Protein AF-A0AB39YF14-F1 (afdb_monomer)

Secondary structure (DSSP, 8-state):
-PPP-PPPHHHHHHHHHHHHHHHHHHH-SS-THHHHHHHHHHHHHHHT-HHHH--TTHHHHHHHHHHHTT---------

Nearest PDB structures (foldseek):
  2p7v-assembly1_A  TM=5.753E-01  e=2.655E+00  Escherichia coli
  7w4d-assembly1_H  TM=4.096E-01  e=7.117E+00  Sus scrofa

Mean predicted aligned error: 12.66 Å

Radius of gyration: 24.35 Å; Cα contacts (8 Å, |Δi|>4): 23; chains: 1; bounding box: 71×37×56 Å

Foldseek 3Di:
DPPPDDDDPVLVVLVVQLVVLVVVLVPDPDDCPVSVVSNVVSVVCNVPPCVVVDCVDDVVVVVVVVVVVPDDPPPDDDD

Organism: NCBI:txid3238629

Sequence (79 aa):
MRPPFRYPEDLITLQRAWQQTYVELAQAGAGTTVLRRRLITLSGTLCTHPYWAAPAGSVELRRAARTHTSAPAEGEEAA

pLDDT: mean 80.37, std 17.46, range [43.31, 98.06]

Structure (mmCIF, N/CA/C/O backbone):
data_AF-A0AB39YF14-F1
#
_entry.id   AF-A0AB39YF14-F1
#
loop_
_atom_site.group_PDB
_atom_site.id
_atom_site.type_symbol
_atom_site.label_atom_id
_atom_site.label_alt_id
_atom_site.label_comp_id
_atom_site.label_asym_id
_atom_site.label_entity_id
_atom_site.label_seq_id
_atom_site.pdbx_PDB_ins_code
_atom_site.Cartn_x
_atom_site.Cartn_y
_atom_site.Cartn_z
_atom_site.occupancy
_atom_site.B_iso_or_equiv
_atom_site.auth_seq_id
_atom_site.auth_comp_id
_atom_site.auth_asym_id
_atom_site.auth_atom_id
_atom_site.pdbx_PDB_model_num
ATOM 1 N N . MET A 1 1 ? 25.849 17.879 -14.029 1.00 52.59 1 MET A N 1
ATOM 2 C CA . MET A 1 1 ? 24.512 17.806 -13.396 1.00 52.59 1 MET A CA 1
ATOM 3 C C . MET A 1 1 ? 24.070 16.351 -13.362 1.00 52.59 1 MET A C 1
ATOM 5 O O . MET A 1 1 ? 24.048 15.731 -14.415 1.00 52.59 1 MET A O 1
ATOM 9 N N . ARG A 1 2 ? 23.773 15.786 -12.184 1.00 53.44 2 ARG A N 1
ATOM 10 C CA . ARG A 1 2 ? 23.155 14.453 -12.088 1.00 53.44 2 ARG A CA 1
ATOM 11 C C . ARG A 1 2 ? 21.685 14.594 -12.512 1.00 53.44 2 ARG A C 1
ATOM 13 O O . ARG A 1 2 ? 21.045 15.514 -12.001 1.00 53.44 2 ARG A O 1
ATOM 20 N N . PRO A 1 3 ? 21.158 13.773 -13.438 1.00 58.28 3 PRO A N 1
ATOM 21 C CA . PRO A 1 3 ? 19.752 13.862 -13.818 1.00 58.28 3 PRO A CA 1
ATOM 22 C C . PRO A 1 3 ? 18.869 13.701 -12.571 1.00 58.28 3 PRO A C 1
ATOM 24 O O . PRO A 1 3 ? 19.230 12.927 -11.674 1.00 58.28 3 PRO A O 1
ATOM 27 N N . PRO A 1 4 ? 17.752 14.444 -12.467 1.00 64.75 4 PRO A N 1
ATOM 28 C CA . PRO A 1 4 ? 16.851 14.305 -11.337 1.00 64.75 4 PRO A CA 1
ATOM 29 C C . PRO A 1 4 ? 16.342 12.867 -11.298 1.00 64.75 4 PRO A C 1
ATOM 31 O O . PRO A 1 4 ? 15.809 12.347 -12.278 1.00 64.75 4 PRO A O 1
ATOM 34 N N . PHE A 1 5 ? 16.546 12.214 -10.159 1.00 67.69 5 PHE A N 1
ATOM 35 C CA . PHE A 1 5 ? 16.032 10.879 -9.921 1.00 67.69 5 PHE A CA 1
ATOM 36 C C . PHE A 1 5 ? 14.509 10.969 -9.844 1.00 67.69 5 PHE A C 1
ATOM 38 O O . PHE A 1 5 ? 13.963 11.509 -8.881 1.00 67.69 5 PHE A O 1
ATOM 45 N N . ARG A 1 6 ? 13.827 10.526 -10.901 1.00 82.19 6 ARG A N 1
ATOM 46 C CA . ARG A 1 6 ? 12.369 10.575 -10.985 1.00 82.19 6 ARG A CA 1
ATOM 47 C C . ARG A 1 6 ? 11.805 9.226 -10.572 1.00 82.19 6 ARG A C 1
ATOM 49 O O . ARG A 1 6 ? 12.073 8.219 -11.222 1.00 82.19 6 ARG A O 1
ATOM 56 N N . TYR A 1 7 ? 11.018 9.229 -9.504 1.00 83.81 7 TYR A N 1
ATOM 57 C CA . TYR A 1 7 ? 10.270 8.047 -9.100 1.00 83.81 7 TYR A CA 1
ATOM 58 C C . TYR A 1 7 ? 9.075 7.824 -10.037 1.00 83.81 7 TYR A C 1
ATOM 60 O O . TYR A 1 7 ? 8.477 8.802 -10.501 1.00 83.81 7 TYR A O 1
ATOM 68 N N . PRO A 1 8 ? 8.712 6.561 -10.303 1.00 89.62 8 PRO A N 1
ATOM 69 C CA . PRO A 1 8 ? 7.466 6.225 -10.980 1.00 89.62 8 PRO A CA 1
ATOM 70 C C . PRO A 1 8 ? 6.243 6.749 -10.208 1.00 89.62 8 PRO A C 1
ATOM 72 O O . PRO A 1 8 ? 6.207 6.686 -8.979 1.00 89.62 8 PRO A O 1
ATOM 75 N N . GLU A 1 9 ? 5.244 7.287 -10.911 1.00 90.50 9 GLU A N 1
ATOM 76 C CA . GLU A 1 9 ? 4.064 7.908 -10.280 1.00 90.50 9 GLU A CA 1
ATOM 77 C C . GLU A 1 9 ? 3.192 6.890 -9.527 1.00 90.50 9 GLU A C 1
ATOM 79 O O . GLU A 1 9 ? 2.606 7.198 -8.487 1.00 90.50 9 GLU A O 1
ATOM 84 N N . ASP A 1 10 ? 3.144 5.654 -10.018 1.00 92.12 10 ASP A N 1
ATOM 85 C CA . ASP A 1 10 ? 2.502 4.515 -9.365 1.00 92.12 10 ASP A CA 1
ATOM 86 C C . ASP A 1 10 ? 3.151 4.203 -8.011 1.00 92.12 10 ASP A C 1
ATOM 88 O O . ASP A 1 10 ? 2.437 4.029 -7.021 1.00 92.12 10 ASP A O 1
ATOM 92 N N . LEU A 1 11 ? 4.484 4.255 -7.919 1.00 92.62 11 LEU A N 1
ATOM 93 C CA . LEU A 1 11 ? 5.199 4.067 -6.656 1.00 92.62 11 LEU A CA 1
ATOM 94 C C . LEU A 1 11 ? 4.879 5.177 -5.647 1.00 92.62 11 LEU A C 1
ATOM 96 O O . LEU A 1 11 ? 4.645 4.902 -4.469 1.00 92.62 11 LEU A O 1
ATOM 100 N N . ILE A 1 12 ? 4.838 6.433 -6.100 1.00 94.25 12 ILE A N 1
ATOM 101 C CA . ILE A 1 12 ? 4.487 7.570 -5.237 1.00 94.25 12 ILE A CA 1
ATOM 102 C C . ILE A 1 12 ? 3.030 7.437 -4.759 1.00 94.25 12 ILE A C 1
ATOM 104 O O . ILE A 1 12 ? 2.724 7.679 -3.590 1.00 94.25 12 ILE A O 1
ATOM 108 N N . THR A 1 13 ? 2.125 7.009 -5.638 1.00 95.69 13 THR A N 1
ATOM 109 C CA . THR A 1 13 ? 0.714 6.765 -5.305 1.00 95.69 13 THR A CA 1
ATOM 110 C C . THR A 1 13 ? 0.562 5.641 -4.281 1.00 95.69 13 THR A C 1
ATOM 112 O O . THR A 1 13 ? -0.170 5.793 -3.300 1.00 95.69 13 THR A O 1
ATOM 115 N N . LEU A 1 14 ? 1.306 4.547 -4.452 1.00 96.44 14 LEU A N 1
ATOM 116 C CA . LEU A 1 14 ? 1.331 3.427 -3.518 1.00 96.44 14 LEU A CA 1
ATOM 117 C C . LEU A 1 14 ? 1.863 3.847 -2.141 1.00 96.44 14 LEU A C 1
ATOM 119 O O . LEU A 1 14 ? 1.252 3.531 -1.119 1.00 96.44 14 LEU A O 1
ATOM 123 N N . GLN A 1 15 ? 2.947 4.627 -2.112 1.00 96.12 15 GLN A N 1
ATOM 124 C CA . GLN A 1 15 ? 3.522 5.177 -0.883 1.00 96.12 15 GLN A CA 1
ATOM 125 C C . GLN A 1 15 ? 2.525 6.086 -0.148 1.00 96.12 15 GLN A C 1
ATOM 127 O O . GLN A 1 15 ? 2.369 5.974 1.069 1.00 96.12 15 GLN A O 1
ATOM 132 N N . ARG A 1 16 ? 1.808 6.955 -0.874 1.00 97.81 16 ARG A N 1
ATOM 133 C CA . ARG A 1 16 ? 0.761 7.816 -0.297 1.00 97.81 16 ARG A CA 1
ATOM 134 C C . ARG A 1 16 ? -0.374 6.997 0.317 1.00 97.81 16 ARG A C 1
ATOM 136 O O . ARG A 1 16 ? -0.781 7.268 1.445 1.00 97.81 16 ARG A O 1
ATOM 143 N N . ALA A 1 17 ? -0.853 5.967 -0.381 1.00 97.62 17 ALA A N 1
ATOM 144 C CA . ALA A 1 17 ? -1.900 5.084 0.132 1.00 97.62 17 ALA A CA 1
ATOM 145 C C . ALA A 1 17 ? -1.460 4.329 1.401 1.00 97.62 17 ALA A C 1
ATOM 147 O O . ALA A 1 17 ? -2.254 4.158 2.332 1.00 97.62 17 ALA A O 1
ATOM 148 N N . TRP A 1 18 ? -0.194 3.905 1.453 1.00 98.06 18 TRP A N 1
ATOM 149 C CA . TRP A 1 18 ? 0.400 3.267 2.627 1.00 98.06 18 TRP A CA 1
ATOM 150 C C . TRP A 1 18 ? 0.442 4.221 3.827 1.00 98.06 18 TRP A C 1
ATOM 152 O O . TRP A 1 18 ? -0.047 3.872 4.900 1.00 98.06 18 TRP A O 1
ATOM 162 N N . GLN A 1 19 ? 0.933 5.451 3.631 1.00 97.88 19 GLN A N 1
ATOM 163 C CA . GLN A 1 19 ? 0.997 6.476 4.681 1.00 97.88 19 GLN A CA 1
ATOM 164 C C . GLN A 1 19 ? -0.390 6.833 5.221 1.00 97.88 19 GLN A C 1
ATOM 166 O O . GLN A 1 19 ? -0.583 6.873 6.434 1.00 97.88 19 GLN A O 1
ATOM 171 N N . GLN A 1 20 ? -1.368 7.024 4.334 1.00 97.88 20 GLN A N 1
ATOM 172 C CA . GLN A 1 20 ? -2.745 7.317 4.726 1.00 97.88 20 GLN A CA 1
ATOM 173 C C . GLN A 1 20 ? -3.345 6.185 5.572 1.00 97.88 20 GLN A C 1
ATOM 175 O O . GLN A 1 20 ? -3.907 6.433 6.636 1.00 97.88 20 GLN A O 1
ATOM 180 N N . THR A 1 21 ? -3.160 4.931 5.145 1.00 97.19 21 THR A N 1
ATOM 181 C CA . THR A 1 21 ? -3.639 3.754 5.892 1.00 97.19 21 THR A CA 1
ATOM 182 C C . THR A 1 21 ? -2.962 3.647 7.261 1.00 97.19 21 THR A C 1
ATOM 184 O O . THR A 1 21 ? -3.600 3.261 8.239 1.00 97.19 21 THR A O 1
ATOM 187 N N . TYR A 1 22 ? -1.677 3.997 7.352 1.00 95.50 22 TYR A N 1
ATOM 188 C CA . TYR A 1 22 ? -0.948 4.007 8.616 1.00 95.50 22 TYR A CA 1
ATOM 189 C C . TYR A 1 22 ? -1.483 5.071 9.582 1.00 95.50 22 TYR A C 1
ATOM 191 O O . TYR A 1 22 ? -1.685 4.774 10.757 1.00 95.50 22 TYR A O 1
ATOM 199 N N . VAL A 1 23 ? -1.765 6.284 9.095 1.00 97.44 23 VAL A N 1
ATOM 200 C CA . VAL A 1 23 ? -2.384 7.347 9.905 1.00 97.44 23 VAL A CA 1
ATOM 201 C C . VAL A 1 23 ? -3.768 6.917 10.389 1.00 97.44 23 VAL A C 1
ATOM 203 O O . VAL A 1 23 ? -4.037 7.003 11.582 1.00 97.44 23 VAL A O 1
ATOM 206 N N . GLU A 1 24 ? -4.619 6.389 9.506 1.00 96.44 24 GLU A N 1
ATOM 207 C CA . GLU A 1 24 ? -5.937 5.857 9.885 1.00 96.44 24 GLU A CA 1
ATOM 208 C C . GLU A 1 24 ? -5.819 4.770 10.960 1.00 96.44 24 GLU A C 1
ATOM 210 O O . GLU A 1 24 ? -6.579 4.764 11.926 1.00 96.44 24 GLU A O 1
ATOM 215 N N . LEU A 1 25 ? -4.837 3.874 10.830 1.00 96.31 25 LEU A N 1
ATOM 216 C CA . LEU A 1 25 ? -4.585 2.823 11.810 1.00 96.31 25 LEU A CA 1
ATOM 217 C C . LEU A 1 25 ? -4.115 3.386 13.157 1.00 96.31 25 LEU A C 1
ATOM 219 O O . LEU A 1 25 ? -4.551 2.895 14.194 1.00 96.31 25 LEU A O 1
ATOM 223 N N . ALA A 1 26 ? -3.248 4.399 13.144 1.00 95.38 26 ALA A N 1
ATOM 224 C CA . ALA A 1 26 ? -2.742 5.048 14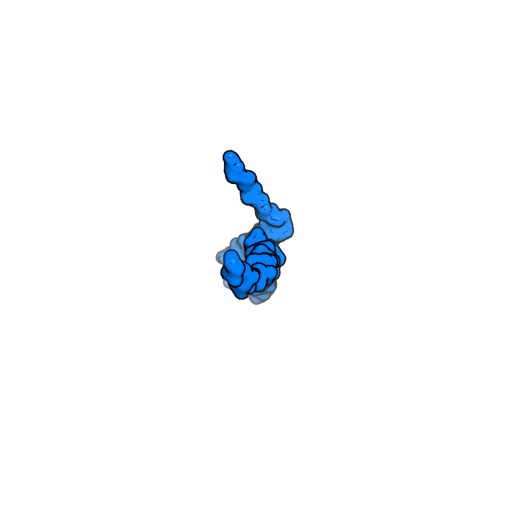.351 1.00 95.38 26 ALA A CA 1
ATOM 225 C C . ALA A 1 26 ? -3.837 5.817 15.108 1.00 95.38 26 ALA A C 1
ATOM 227 O O . ALA A 1 26 ? -3.770 5.924 16.329 1.00 95.38 26 ALA A O 1
ATOM 228 N N . GLN A 1 27 ? -4.844 6.328 14.395 1.00 96.38 27 GLN A N 1
ATOM 229 C CA . GLN A 1 27 ? -5.984 7.037 14.984 1.00 96.38 27 GLN A CA 1
ATOM 230 C C . GLN A 1 27 ? -7.144 6.108 15.376 1.00 96.38 27 GLN A C 1
ATOM 232 O O . GLN A 1 27 ? -8.065 6.519 16.080 1.00 96.38 27 GLN A O 1
ATOM 237 N N . ALA A 1 28 ? -7.137 4.852 14.927 1.00 92.81 28 ALA A N 1
ATOM 238 C CA . ALA A 1 28 ? -8.231 3.926 15.176 1.00 92.81 28 ALA A CA 1
ATOM 239 C C . ALA A 1 28 ? -8.166 3.320 16.592 1.00 92.81 28 ALA A C 1
ATOM 241 O O . ALA A 1 28 ? -7.253 2.568 16.924 1.00 92.81 28 ALA A O 1
ATOM 242 N N . GLY A 1 29 ? -9.192 3.584 17.410 1.00 79.75 29 GLY A N 1
ATOM 243 C CA . GLY A 1 29 ? -9.316 3.041 18.773 1.00 79.75 29 GLY A CA 1
ATOM 244 C C . GLY A 1 29 ? -9.839 1.597 18.863 1.00 79.75 29 GLY A C 1
ATOM 245 O O . GLY A 1 29 ? -9.595 0.918 19.855 1.00 79.75 29 GLY A O 1
ATOM 246 N N . ALA A 1 30 ? -10.539 1.096 17.837 1.00 86.50 30 ALA A N 1
ATOM 247 C CA . ALA A 1 30 ? -11.026 -0.286 17.732 1.00 86.50 30 ALA A CA 1
ATOM 248 C C . ALA A 1 30 ? -11.337 -0.639 16.261 1.00 86.50 30 ALA A C 1
ATOM 250 O O . ALA A 1 30 ? -11.333 0.232 15.397 1.00 86.50 30 ALA A O 1
ATOM 251 N N . GLY A 1 31 ? -11.596 -1.916 15.946 1.00 83.62 31 GLY A N 1
ATOM 252 C CA . GLY A 1 31 ? -12.059 -2.315 14.600 1.00 83.62 31 GLY A CA 1
ATOM 253 C C . GLY A 1 31 ? -11.005 -2.236 13.481 1.00 83.62 31 GLY A C 1
ATOM 254 O O . GLY A 1 31 ? -11.325 -2.178 12.299 1.00 83.62 31 GLY A O 1
ATOM 255 N N . THR A 1 32 ? -9.725 -2.269 13.837 1.00 95.31 32 THR A N 1
ATOM 256 C CA . THR A 1 32 ? -8.574 -2.060 12.932 1.00 95.31 32 THR A CA 1
ATOM 257 C C . THR A 1 32 ? -8.287 -3.186 11.931 1.00 95.31 32 THR A C 1
ATOM 259 O O . THR A 1 32 ? -7.388 -3.050 11.103 1.00 95.31 32 THR A O 1
ATOM 262 N N . THR A 1 33 ? -9.005 -4.311 11.974 1.00 96.75 33 THR A N 1
ATOM 263 C CA . THR A 1 33 ? -8.701 -5.503 11.159 1.00 96.75 33 THR A CA 1
ATOM 264 C C . THR A 1 33 ? -8.700 -5.213 9.658 1.00 96.75 33 THR A C 1
ATOM 266 O O . THR A 1 33 ? -7.885 -5.760 8.916 1.00 96.75 33 THR A O 1
ATOM 269 N N . VAL A 1 34 ? -9.591 -4.340 9.184 1.00 95.69 34 VAL A N 1
ATOM 270 C CA . VAL A 1 34 ? -9.621 -3.927 7.770 1.00 95.69 34 VAL A CA 1
ATOM 271 C C . VAL A 1 34 ? -8.384 -3.094 7.423 1.00 95.69 34 VAL A C 1
ATOM 273 O O . VAL A 1 34 ? -7.711 -3.397 6.440 1.00 95.69 34 VAL A O 1
ATOM 276 N N . LEU A 1 35 ? -8.032 -2.116 8.263 1.00 96.19 35 LEU A N 1
ATOM 277 C CA . LEU A 1 35 ? -6.860 -1.254 8.073 1.00 96.19 35 LEU A CA 1
ATOM 278 C C . LEU A 1 35 ? -5.552 -2.049 8.112 1.00 96.19 35 LEU A C 1
ATOM 280 O O . LEU A 1 35 ? -4.691 -1.860 7.259 1.00 96.19 35 LEU A O 1
ATOM 284 N N . ARG A 1 36 ? -5.425 -3.007 9.037 1.00 96.00 36 ARG A N 1
ATOM 285 C CA . ARG A 1 36 ? -4.260 -3.901 9.118 1.00 96.00 36 ARG A CA 1
ATOM 286 C C . ARG A 1 36 ? -4.121 -4.775 7.875 1.00 96.00 36 ARG A C 1
ATOM 288 O O . ARG A 1 36 ? -3.028 -4.864 7.326 1.00 96.00 36 ARG A O 1
ATOM 295 N N . ARG A 1 37 ? -5.219 -5.369 7.387 1.00 97.62 37 ARG A N 1
ATOM 296 C CA . ARG A 1 37 ? -5.208 -6.145 6.132 1.00 97.62 37 ARG A CA 1
ATOM 297 C C . ARG A 1 37 ? -4.802 -5.279 4.943 1.00 97.62 37 ARG A C 1
ATOM 299 O O . ARG A 1 37 ? -3.941 -5.682 4.170 1.00 97.62 37 ARG A O 1
ATOM 306 N N . ARG A 1 38 ? -5.363 -4.070 4.838 1.00 96.69 38 ARG A N 1
ATOM 307 C CA . ARG A 1 38 ? -4.997 -3.106 3.794 1.00 96.69 38 ARG A CA 1
ATOM 308 C C . ARG A 1 38 ? -3.511 -2.748 3.856 1.00 96.69 38 ARG A C 1
ATOM 310 O O . ARG A 1 38 ? -2.849 -2.770 2.823 1.00 96.69 38 ARG A O 1
ATOM 317 N N . LEU A 1 39 ? -2.978 -2.478 5.049 1.00 97.00 39 LEU A N 1
ATOM 318 C CA . LEU A 1 39 ? -1.566 -2.153 5.245 1.00 97.00 39 LEU A CA 1
ATOM 319 C C . LEU A 1 39 ? -0.649 -3.309 4.819 1.00 97.00 39 LEU A C 1
ATOM 321 O O . LEU A 1 39 ? 0.339 -3.066 4.138 1.00 97.00 39 LEU A O 1
ATOM 325 N N . ILE A 1 40 ? -0.991 -4.558 5.156 1.00 97.69 40 ILE A N 1
ATOM 326 C CA . ILE A 1 40 ? -0.225 -5.747 4.741 1.00 97.69 40 ILE A CA 1
ATOM 327 C C . ILE A 1 40 ? -0.190 -5.868 3.212 1.00 97.69 40 ILE A C 1
ATOM 329 O O . ILE A 1 40 ? 0.887 -6.039 2.643 1.00 97.69 40 ILE A O 1
ATOM 333 N N . THR A 1 41 ? -1.334 -5.719 2.536 1.00 97.75 41 THR A N 1
ATOM 334 C CA . THR A 1 41 ? -1.401 -5.761 1.066 1.00 97.75 41 THR A CA 1
ATOM 335 C C . THR A 1 41 ? -0.567 -4.650 0.423 1.00 97.75 41 THR A C 1
ATOM 337 O O . THR A 1 41 ? 0.174 -4.903 -0.530 1.00 97.75 41 THR A O 1
ATOM 340 N N . LEU A 1 42 ? -0.652 -3.424 0.952 1.00 97.31 42 LEU A N 1
ATOM 341 C CA . LEU A 1 42 ? 0.124 -2.286 0.453 1.00 97.31 42 LEU A CA 1
ATOM 342 C C . LEU A 1 42 ? 1.627 -2.496 0.661 1.00 97.31 42 LEU A C 1
ATOM 344 O O . LEU A 1 42 ? 2.395 -2.292 -0.275 1.00 97.31 42 LEU A O 1
ATOM 348 N N . SER A 1 43 ? 2.043 -2.963 1.842 1.00 96.06 43 SER A N 1
ATOM 349 C CA . SER A 1 43 ? 3.442 -3.305 2.125 1.00 96.06 43 SER A CA 1
ATOM 350 C C . SER A 1 43 ? 3.959 -4.387 1.178 1.00 96.06 43 SER A C 1
ATOM 352 O O . SER A 1 43 ? 5.044 -4.239 0.6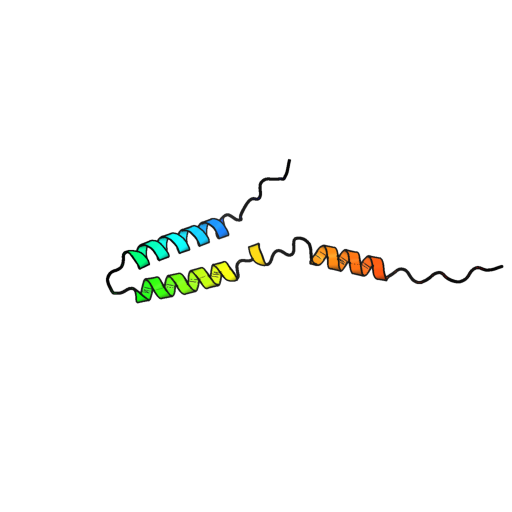28 1.00 96.06 43 SER A O 1
ATOM 354 N N . GLY A 1 44 ? 3.175 -5.442 0.931 1.00 96.50 44 GLY A N 1
ATOM 355 C CA . GLY A 1 44 ? 3.537 -6.492 -0.024 1.00 96.50 44 GLY A CA 1
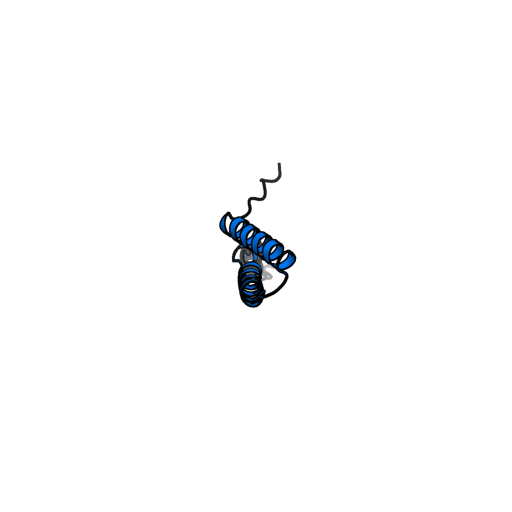ATOM 356 C C . GLY A 1 44 ? 3.756 -5.937 -1.430 1.00 96.50 44 GLY A C 1
ATOM 357 O O . GLY A 1 44 ? 4.808 -6.158 -2.021 1.00 96.50 44 GLY A O 1
ATOM 358 N N . THR A 1 45 ? 2.807 -5.133 -1.915 1.00 95.19 45 THR A N 1
ATOM 359 C CA . THR A 1 45 ? 2.884 -4.495 -3.240 1.00 95.19 45 THR A CA 1
ATOM 360 C C . THR A 1 45 ? 4.105 -3.578 -3.358 1.00 95.19 45 THR A C 1
ATOM 362 O O . THR A 1 45 ? 4.766 -3.551 -4.395 1.00 95.19 45 THR A O 1
ATOM 365 N N . LEU A 1 46 ? 4.430 -2.839 -2.292 1.00 93.44 46 LEU A N 1
ATOM 366 C CA . LEU A 1 46 ? 5.558 -1.913 -2.271 1.00 93.44 46 LEU A CA 1
ATOM 367 C C . LEU A 1 46 ? 6.896 -2.655 -2.266 1.00 93.44 46 LEU A C 1
ATOM 369 O O . LEU A 1 46 ? 7.796 -2.275 -3.009 1.00 93.44 46 LEU A O 1
ATOM 373 N N . CYS A 1 47 ? 7.010 -3.739 -1.495 1.00 91.44 47 CYS A N 1
ATOM 374 C CA . CYS A 1 47 ? 8.202 -4.588 -1.461 1.00 91.44 47 CYS A CA 1
ATOM 375 C C . CYS A 1 47 ? 8.463 -5.294 -2.799 1.00 91.44 47 CYS A C 1
ATOM 377 O O . CYS A 1 47 ? 9.618 -5.501 -3.161 1.00 91.44 47 CYS A O 1
ATOM 379 N N . THR A 1 48 ? 7.416 -5.645 -3.552 1.00 92.19 48 THR A N 1
ATOM 380 C CA . THR A 1 48 ? 7.537 -6.323 -4.854 1.00 92.19 48 THR A CA 1
ATOM 381 C C . THR A 1 48 ? 7.453 -5.371 -6.049 1.00 92.19 48 THR A C 1
ATOM 383 O O . THR A 1 48 ? 7.270 -5.825 -7.179 1.00 92.19 48 THR A O 1
ATOM 386 N N . HIS A 1 49 ? 7.534 -4.055 -5.833 1.00 91.62 49 HIS A N 1
ATOM 387 C CA . HIS A 1 49 ? 7.320 -3.080 -6.899 1.00 91.62 49 HIS A CA 1
ATOM 388 C C . HIS A 1 49 ? 8.365 -3.229 -8.029 1.00 91.62 49 HIS A C 1
ATOM 390 O O . HIS A 1 49 ? 9.565 -3.276 -7.737 1.00 91.62 49 HIS A O 1
ATOM 396 N N . PRO A 1 50 ? 7.965 -3.218 -9.320 1.00 87.44 50 PRO A N 1
ATOM 397 C CA . PRO A 1 50 ? 8.879 -3.399 -10.459 1.00 87.44 50 PRO A CA 1
ATOM 398 C C . PRO A 1 50 ? 10.031 -2.393 -10.514 1.00 87.44 50 PRO A C 1
ATOM 400 O O . PRO A 1 50 ? 11.103 -2.691 -11.031 1.00 87.44 50 PRO A O 1
ATOM 403 N N . TYR A 1 51 ? 9.827 -1.210 -9.935 1.00 83.25 51 TYR A N 1
ATOM 404 C CA . TYR A 1 51 ? 10.873 -0.205 -9.749 1.00 83.25 51 TYR A CA 1
ATOM 405 C C . TYR A 1 51 ? 12.119 -0.750 -9.036 1.00 83.25 51 TYR A C 1
ATOM 407 O O . TYR A 1 51 ? 13.237 -0.448 -9.441 1.00 83.25 51 TYR A O 1
ATOM 415 N N . TRP A 1 52 ? 11.935 -1.589 -8.012 1.00 83.38 52 TRP A N 1
ATOM 416 C CA . TRP A 1 52 ? 13.040 -2.228 -7.291 1.00 83.38 52 TRP A CA 1
ATOM 417 C C . TRP A 1 52 ? 13.662 -3.376 -8.084 1.00 83.38 52 TRP A C 1
ATOM 419 O O . TRP A 1 52 ? 14.825 -3.712 -7.880 1.00 83.38 52 TRP A O 1
ATOM 429 N N . ALA A 1 53 ? 12.893 -3.966 -9.001 1.00 76.62 53 ALA A N 1
ATOM 430 C CA . ALA A 1 53 ? 13.344 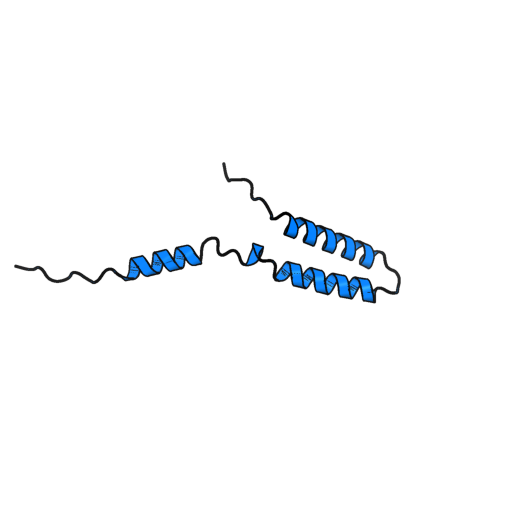-5.035 -9.879 1.00 76.62 53 ALA A CA 1
ATOM 431 C C . ALA A 1 53 ? 14.141 -4.525 -11.091 1.00 76.62 53 ALA A C 1
ATOM 433 O O . ALA A 1 53 ? 14.706 -5.345 -11.814 1.00 76.62 53 ALA A O 1
ATOM 434 N N . ALA A 1 54 ? 14.206 -3.207 -11.328 1.00 66.69 54 ALA A N 1
ATOM 435 C CA . ALA A 1 54 ? 14.937 -2.634 -12.451 1.00 66.69 54 ALA A CA 1
ATOM 436 C C . ALA A 1 54 ? 16.441 -2.968 -12.353 1.00 66.69 54 ALA A C 1
ATOM 438 O O . ALA A 1 54 ? 17.142 -2.449 -11.478 1.00 66.69 54 ALA A O 1
ATOM 439 N N . PRO A 1 55 ? 16.992 -3.786 -13.269 1.00 61.69 55 PRO A N 1
ATOM 440 C CA . PRO A 1 55 ? 18.407 -4.092 -13.290 1.00 61.69 55 PRO A CA 1
ATOM 441 C C . PRO A 1 55 ? 19.114 -2.993 -14.080 1.00 61.69 55 PRO A C 1
ATOM 443 O O . PRO A 1 55 ? 19.553 -3.221 -15.202 1.00 61.69 55 PRO A O 1
ATOM 446 N N . ALA A 1 56 ? 19.224 -1.785 -13.526 1.00 56.41 56 ALA A N 1
ATOM 447 C CA . ALA A 1 56 ? 19.856 -0.677 -14.252 1.00 56.41 56 ALA A CA 1
ATOM 448 C C . ALA A 1 56 ? 21.346 -0.934 -14.583 1.00 56.41 56 ALA A C 1
ATOM 450 O O . ALA A 1 56 ? 21.918 -0.221 -15.398 1.00 56.41 56 ALA A O 1
ATOM 451 N N . GLY A 1 57 ? 21.971 -1.963 -13.996 1.00 55.69 57 GLY A N 1
ATOM 452 C CA . GLY A 1 57 ? 23.350 -2.349 -14.310 1.00 55.69 57 GLY A CA 1
ATOM 453 C C . GLY A 1 57 ? 23.599 -3.845 -14.499 1.00 55.69 57 GLY A C 1
ATOM 454 O O . GLY A 1 57 ? 24.554 -4.205 -15.173 1.00 55.69 57 GLY A O 1
ATOM 455 N N . SER A 1 58 ? 22.777 -4.750 -13.957 1.00 62.22 58 SER A N 1
ATOM 456 C CA . SER A 1 58 ? 23.163 -6.171 -13.880 1.00 62.22 58 SER A CA 1
ATOM 457 C C . SER A 1 58 ? 22.997 -6.946 -15.193 1.00 62.22 58 SER A C 1
ATOM 459 O O . SER A 1 58 ? 23.781 -7.856 -15.461 1.00 62.22 58 SER A O 1
ATOM 461 N N . VAL A 1 59 ? 22.024 -6.590 -16.039 1.00 67.88 59 VAL A N 1
ATOM 462 C CA . VAL A 1 59 ? 21.824 -7.248 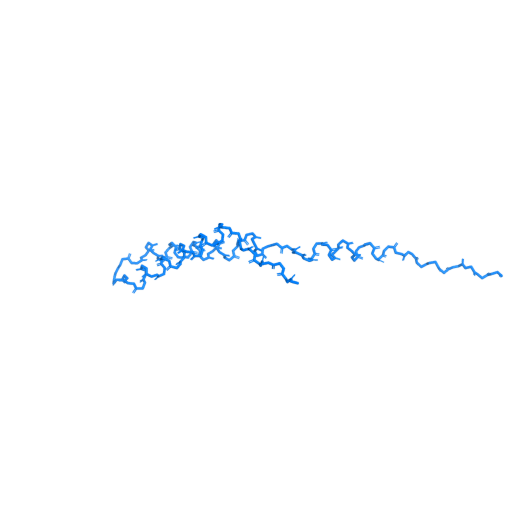-17.344 1.00 67.88 59 VAL A CA 1
ATOM 463 C C . VAL A 1 59 ? 22.864 -6.784 -18.359 1.00 67.88 59 VAL A C 1
ATOM 465 O O . VAL A 1 59 ? 23.464 -7.625 -19.027 1.00 67.88 59 VAL A O 1
ATOM 468 N N . GLU A 1 60 ? 23.126 -5.479 -18.433 1.00 65.31 60 GLU A N 1
ATOM 469 C CA . GLU A 1 60 ? 24.162 -4.924 -19.312 1.00 65.31 60 GLU A CA 1
ATOM 470 C C . GLU A 1 60 ? 25.569 -5.327 -18.852 1.00 65.31 60 GLU A C 1
ATOM 472 O O . GLU A 1 60 ? 26.374 -5.739 -19.679 1.00 65.31 60 GLU A O 1
ATOM 477 N N . LEU A 1 61 ? 25.840 -5.386 -17.541 1.00 67.69 61 LEU A N 1
ATOM 478 C CA . LEU A 1 61 ? 27.084 -5.957 -17.006 1.00 67.69 61 LEU A CA 1
ATOM 479 C C . LEU A 1 61 ? 27.242 -7.439 -17.378 1.00 67.69 61 LEU A C 1
ATOM 481 O O . LEU A 1 61 ? 28.319 -7.865 -17.782 1.00 67.69 61 LEU A O 1
ATOM 485 N N . ARG A 1 62 ? 26.169 -8.240 -17.299 1.00 69.94 62 ARG A N 1
ATOM 486 C CA . ARG A 1 62 ? 26.199 -9.657 -17.705 1.00 69.94 62 ARG A CA 1
ATOM 487 C C . ARG A 1 62 ? 26.338 -9.827 -19.222 1.00 69.94 62 ARG A C 1
ATOM 489 O O . ARG A 1 62 ? 26.866 -10.839 -19.677 1.00 69.94 62 ARG A O 1
ATOM 496 N N . ARG A 1 63 ? 25.842 -8.887 -20.029 1.00 72.56 63 ARG A N 1
ATOM 497 C CA . ARG A 1 63 ? 26.077 -8.856 -21.483 1.00 72.56 63 ARG A CA 1
ATOM 498 C C . ARG A 1 63 ? 27.532 -8.491 -21.786 1.00 72.56 63 ARG A C 1
ATOM 500 O O . ARG A 1 63 ? 28.187 -9.277 -22.459 1.00 72.56 63 ARG A O 1
ATOM 507 N N . ALA A 1 64 ? 28.047 -7.414 -21.193 1.00 74.88 64 ALA A N 1
ATOM 508 C CA . ALA A 1 64 ? 29.432 -6.965 -21.332 1.00 74.88 64 ALA A CA 1
ATOM 509 C C . ALA A 1 64 ? 30.453 -8.030 -20.885 1.00 74.88 64 ALA A C 1
ATOM 511 O O . ALA A 1 64 ? 31.427 -8.291 -21.590 1.00 74.88 64 ALA A O 1
ATOM 512 N N . ALA A 1 65 ? 30.198 -8.710 -19.761 1.00 76.75 65 ALA A N 1
ATOM 513 C CA . ALA A 1 65 ? 31.046 -9.798 -19.275 1.00 76.75 65 ALA A CA 1
ATOM 514 C C . ALA A 1 65 ? 31.081 -10.989 -20.250 1.00 76.75 65 ALA A C 1
ATOM 516 O O . ALA A 1 65 ? 32.145 -11.541 -20.510 1.00 76.75 65 ALA A O 1
ATOM 517 N N . ARG A 1 66 ? 29.937 -11.353 -20.851 1.00 75.50 66 ARG A N 1
ATOM 518 C CA . ARG A 1 66 ? 29.867 -12.446 -21.838 1.00 75.50 66 ARG A CA 1
ATOM 519 C C . ARG A 1 66 ? 30.598 -12.122 -23.140 1.00 75.50 66 ARG A C 1
ATOM 521 O O . ARG A 1 66 ? 31.211 -13.016 -23.708 1.00 75.50 66 ARG A O 1
ATOM 528 N N . THR A 1 67 ? 30.573 -10.870 -23.594 1.00 74.25 67 THR A N 1
ATOM 529 C CA . THR A 1 67 ? 31.366 -10.432 -24.754 1.00 74.25 67 THR A CA 1
ATOM 530 C C . THR A 1 67 ? 32.870 -10.391 -24.473 1.00 74.25 67 THR A C 1
ATOM 532 O O . THR A 1 67 ? 33.650 -10.591 -25.393 1.00 74.25 67 THR A O 1
ATOM 535 N N . HIS A 1 68 ? 33.292 -10.182 -23.221 1.00 63.62 68 HIS A N 1
ATOM 536 C CA . HIS A 1 68 ? 34.714 -10.118 -22.861 1.00 63.62 68 HIS A CA 1
ATOM 537 C C . HIS A 1 68 ? 35.366 -11.503 -22.699 1.00 63.62 68 HIS A C 1
AT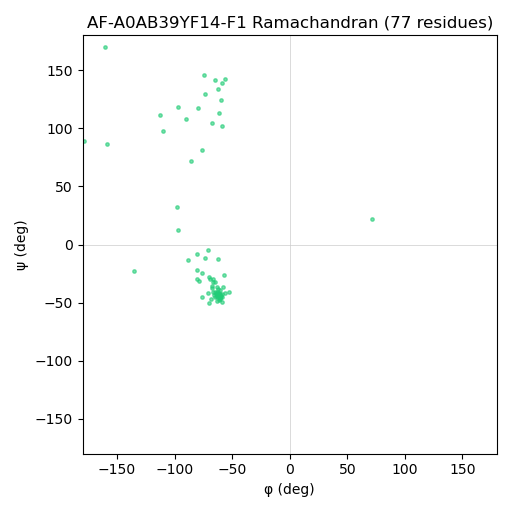OM 539 O O . HIS A 1 68 ? 36.547 -11.668 -22.978 1.00 63.62 68 HIS A O 1
ATOM 545 N N . THR A 1 69 ? 34.599 -12.523 -22.302 1.00 60.94 69 THR A N 1
ATOM 546 C CA . THR A 1 69 ? 35.091 -13.908 -22.153 1.00 60.94 69 THR A CA 1
ATOM 547 C C . THR A 1 69 ? 35.337 -14.626 -23.489 1.00 60.94 69 THR A C 1
ATOM 549 O O . THR A 1 69 ? 35.977 -15.670 -23.500 1.00 60.94 69 THR A O 1
ATOM 552 N N . SER A 1 70 ? 34.883 -14.083 -24.622 1.00 57.69 70 SER A N 1
ATOM 553 C CA . SER A 1 70 ? 35.032 -14.728 -25.935 1.00 57.69 70 SER A CA 1
ATOM 554 C C . SER A 1 70 ? 36.223 -14.213 -26.755 1.00 57.69 70 SER A C 1
ATOM 556 O O . SER A 1 70 ? 36.144 -14.194 -27.982 1.00 57.69 70 SER A O 1
ATOM 558 N N . ALA A 1 71 ? 37.316 -13.805 -26.105 1.00 52.00 71 ALA A N 1
ATOM 559 C CA . ALA A 1 71 ? 38.615 -13.712 -26.765 1.00 52.00 71 ALA A CA 1
ATOM 560 C C . ALA A 1 71 ? 39.329 -15.068 -26.608 1.00 52.00 71 ALA A C 1
ATOM 562 O O . ALA A 1 71 ? 39.726 -15.406 -25.488 1.00 52.00 71 ALA A O 1
ATOM 563 N N . PRO A 1 72 ? 39.459 -15.885 -27.670 1.00 47.84 72 PRO A N 1
ATOM 564 C CA . PRO A 1 72 ? 40.367 -17.016 -27.628 1.00 47.84 72 PRO A CA 1
ATOM 565 C C . PRO A 1 72 ? 41.794 -16.477 -27.503 1.00 47.84 72 PRO A C 1
ATOM 567 O O . PRO A 1 72 ? 42.142 -15.448 -28.080 1.00 47.84 72 PRO A O 1
ATOM 570 N N . ALA A 1 73 ? 42.601 -17.166 -26.704 1.00 56.22 73 ALA A N 1
ATOM 571 C CA . ALA A 1 73 ? 44.032 -16.954 -26.646 1.00 56.22 73 ALA A CA 1
ATOM 572 C C . ALA A 1 73 ? 44.622 -17.194 -28.043 1.00 56.22 73 ALA A C 1
ATOM 574 O O . ALA A 1 73 ? 44.796 -18.338 -28.454 1.00 56.22 73 ALA A O 1
ATOM 575 N N . GLU A 1 74 ? 44.922 -16.119 -28.768 1.00 47.28 74 GLU A N 1
ATOM 576 C CA . GLU A 1 74 ? 45.869 -16.166 -29.878 1.00 47.28 74 GLU A CA 1
ATOM 577 C C . GLU A 1 74 ? 47.273 -16.223 -29.275 1.00 47.28 74 GLU A C 1
ATOM 579 O O . GLU A 1 74 ? 47.952 -15.220 -29.070 1.00 47.28 74 GLU A O 1
ATOM 584 N N . GLY A 1 75 ? 47.661 -17.432 -28.881 1.00 56.78 75 GLY A N 1
ATOM 585 C CA . GLY A 1 75 ? 49.054 -17.822 -28.799 1.00 56.78 75 GLY A CA 1
ATOM 586 C C . GLY A 1 75 ? 49.290 -18.825 -29.910 1.00 56.78 75 GLY A C 1
ATOM 587 O O . GLY A 1 75 ? 48.911 -19.971 -29.726 1.00 56.78 75 GLY A O 1
ATOM 588 N N . GLU A 1 76 ? 49.822 -18.371 -31.045 1.00 52.38 76 GLU A N 1
ATOM 589 C CA . GLU A 1 76 ? 50.681 -19.144 -31.953 1.00 52.38 76 GLU A CA 1
ATOM 590 C C . GLU A 1 76 ? 51.109 -18.232 -33.121 1.00 52.38 76 GLU A C 1
ATOM 592 O O . GLU A 1 76 ? 50.438 -18.175 -34.143 1.00 52.38 76 GLU A O 1
ATOM 597 N N . GLU A 1 77 ? 52.219 -17.503 -32.985 1.00 44.16 77 GLU A N 1
ATOM 598 C CA . GLU A 1 7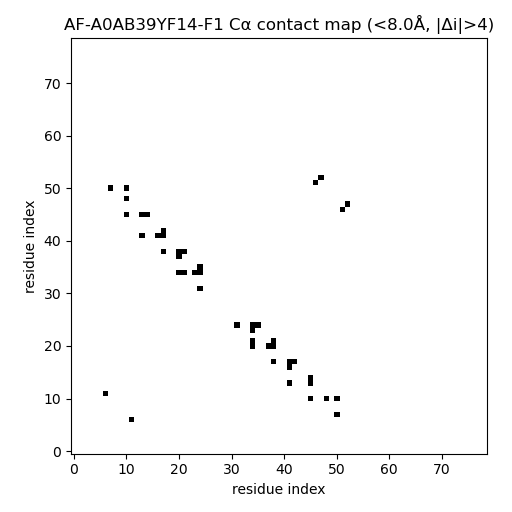7 ? 53.038 -17.141 -34.153 1.00 44.16 77 GLU A CA 1
ATOM 599 C C . GLU A 1 77 ? 54.458 -16.793 -33.684 1.00 44.16 77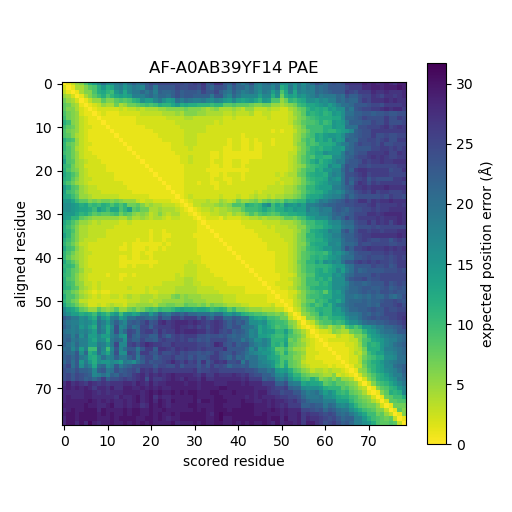 GLU A C 1
ATOM 601 O O . GLU A 1 77 ? 54.798 -15.654 -33.365 1.00 44.16 77 GLU A O 1
ATOM 606 N N . ALA A 1 78 ? 55.283 -17.835 -33.574 1.00 43.31 78 ALA A N 1
ATOM 607 C CA . ALA A 1 78 ? 56.734 -17.732 -33.570 1.00 43.31 78 ALA A CA 1
ATOM 608 C C . ALA A 1 78 ? 57.236 -18.392 -34.860 1.00 43.31 78 ALA A C 1
ATOM 610 O O . ALA A 1 78 ? 57.111 -19.607 -35.022 1.00 43.31 78 ALA A O 1
ATOM 611 N N . ALA 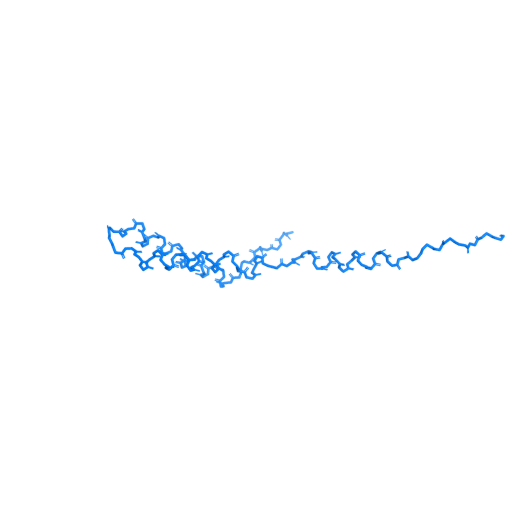A 1 79 ? 57.780 -17.581 -35.765 1.00 51.72 79 ALA A N 1
ATOM 612 C CA . ALA A 1 79 ? 58.576 -18.007 -36.911 1.00 51.72 79 ALA A CA 1
ATOM 613 C C . ALA A 1 79 ? 59.809 -17.105 -37.010 1.00 51.72 79 ALA A C 1
ATOM 615 O O . ALA A 1 79 ? 59.641 -15.870 -36.878 1.00 51.72 79 ALA A O 1
#

Solvent-accessible surface area (backbone atoms only — not comparable to full-atom values): 5058 Å² total; per-residue (Å²): 133,82,78,81,87,76,77,58,67,68,59,54,50,51,52,50,54,42,52,53,41,48,52,53,49,72,70,48,90,65,84,50,67,64,46,52,53,51,44,52,54,44,51,53,52,60,76,67,32,67,80,78,68,57,60,90,53,60,58,61,49,55,49,54,52,58,66,63,69,69,64,75,84,87,78,84,87,88,131